Protein AF-A0A351SU01-F1 (afdb_monomer_lite)

Foldseek 3Di:
DPPVVVVVVVVVVVVVPPPPDDDPVRVVVVVPDPPCDVLLVVLVVVVVVLVCLLVVLVPPPDPVSVVSNVVSVCQCPPPDPPDCNRNVNSVVD

Sequence (93 aa):
MSLVTDVDIREMVASLFQPDVLLPAQYFERMKRTDVRPEKALMLAILEDAVCCFQKYLLASDRRGRILFKEAESWIFDGDDSGVFAYRNVCDV

Structure (mmCIF, N/CA/C/O backbone):
data_AF-A0A351SU01-F1
#
_entry.id   AF-A0A351SU01-F1
#
loop_
_atom_site.group_PDB
_atom_site.id
_atom_site.type_symbol
_atom_site.label_atom_id
_atom_site.label_alt_id
_atom_site.label_comp_id
_atom_site.label_asym_id
_atom_site.label_entity_id
_atom_site.label_seq_id
_atom_site.pdbx_PDB_ins_code
_atom_site.Cartn_x
_atom_site.Cartn_y
_atom_site.Cartn_z
_atom_site.occupancy
_atom_site.B_iso_or_equiv
_atom_site.auth_seq_id
_atom_site.auth_comp_id
_atom_site.auth_asym_id
_atom_site.auth_atom_id
_atom_site.pdbx_PDB_model_num
ATOM 1 N N . MET A 1 1 ? 44.415 19.330 -0.517 1.00 51.78 1 MET A N 1
ATOM 2 C CA . MET A 1 1 ? 43.716 18.047 -0.267 1.00 51.78 1 MET A CA 1
ATOM 3 C C . MET A 1 1 ? 42.212 18.227 0.000 1.00 51.78 1 MET A C 1
ATOM 5 O O . MET A 1 1 ? 41.592 17.328 0.536 1.00 51.78 1 MET A O 1
ATOM 9 N N . SER A 1 2 ? 41.611 19.355 -0.403 1.00 55.97 2 SER A N 1
ATOM 10 C CA . SER A 1 2 ? 40.200 19.718 -0.157 1.00 55.97 2 SER A CA 1
ATOM 11 C C . SER A 1 2 ? 39.398 19.988 -1.442 1.00 55.97 2 SER A C 1
ATOM 13 O O . SER A 1 2 ? 38.213 20.277 -1.374 1.00 55.97 2 SER A O 1
ATOM 15 N N . LEU A 1 3 ? 40.034 19.886 -2.616 1.00 52.78 3 LEU A N 1
ATOM 16 C CA . LEU A 1 3 ? 39.402 20.091 -3.929 1.00 52.78 3 LEU A CA 1
ATOM 17 C C . LEU A 1 3 ? 38.957 18.775 -4.590 1.00 52.78 3 LEU A C 1
ATOM 19 O O . LEU A 1 3 ? 38.179 18.797 -5.532 1.00 52.78 3 LEU A O 1
ATOM 23 N N . VAL A 1 4 ? 39.442 17.630 -4.095 1.00 55.41 4 VAL A N 1
ATOM 24 C CA . VAL A 1 4 ? 39.169 16.305 -4.683 1.00 55.41 4 VAL A CA 1
ATOM 25 C C . VAL A 1 4 ? 37.773 15.797 -4.297 1.00 55.41 4 VAL A C 1
ATOM 27 O O . VAL A 1 4 ? 37.146 15.098 -5.076 1.00 55.41 4 VAL A O 1
ATOM 30 N N . THR A 1 5 ? 37.243 16.208 -3.141 1.00 60.44 5 THR A N 1
ATOM 31 C CA . THR A 1 5 ? 35.921 15.781 -2.651 1.00 60.44 5 THR A CA 1
ATOM 32 C C . THR A 1 5 ? 34.761 16.585 -3.245 1.00 60.44 5 THR A C 1
ATOM 34 O O . THR A 1 5 ? 33.661 16.063 -3.357 1.00 60.44 5 THR A O 1
ATOM 37 N N . ASP A 1 6 ? 34.981 17.848 -3.631 1.00 59.44 6 ASP A N 1
ATOM 38 C CA . ASP A 1 6 ? 33.919 18.700 -4.201 1.00 59.44 6 ASP A CA 1
ATOM 39 C C . ASP A 1 6 ? 33.645 18.366 -5.679 1.00 59.44 6 ASP A C 1
ATOM 41 O O . ASP A 1 6 ? 32.504 18.412 -6.135 1.00 59.44 6 ASP A O 1
ATOM 45 N N . VAL A 1 7 ? 34.683 17.963 -6.424 1.00 62.69 7 VAL A N 1
ATOM 46 C CA . VAL A 1 7 ? 34.544 17.468 -7.805 1.00 62.69 7 VAL A CA 1
ATOM 47 C C . VAL A 1 7 ? 33.800 16.129 -7.830 1.00 62.69 7 VAL A C 1
ATOM 49 O O . VAL A 1 7 ? 32.884 15.968 -8.628 1.00 62.69 7 VAL A O 1
ATOM 52 N N . ASP A 1 8 ? 34.123 15.227 -6.903 1.00 73.94 8 ASP A N 1
ATOM 53 C CA . ASP A 1 8 ? 33.505 13.900 -6.775 1.00 73.94 8 ASP A CA 1
ATOM 54 C C . ASP A 1 8 ? 32.005 13.988 -6.427 1.00 73.94 8 ASP A C 1
ATOM 56 O O . ASP A 1 8 ? 31.154 13.380 -7.074 1.00 73.94 8 ASP A O 1
ATOM 60 N N . ILE A 1 9 ? 31.636 14.861 -5.481 1.00 76.62 9 ILE A N 1
ATOM 61 C CA . ILE A 1 9 ? 30.224 15.096 -5.136 1.00 76.62 9 ILE A CA 1
ATOM 62 C C . ILE A 1 9 ? 29.466 15.727 -6.309 1.00 76.62 9 ILE A C 1
ATOM 64 O O . ILE A 1 9 ? 28.334 15.332 -6.587 1.00 76.62 9 ILE A O 1
ATOM 68 N N . ARG A 1 10 ? 30.062 16.689 -7.024 1.00 75.62 10 ARG A N 1
ATOM 69 C CA . ARG A 1 10 ? 29.425 17.299 -8.204 1.00 75.62 10 ARG A CA 1
ATOM 70 C C . ARG A 1 10 ? 29.196 16.284 -9.321 1.00 75.62 10 ARG A C 1
ATOM 72 O O . ARG A 1 10 ? 28.143 16.327 -9.953 1.00 75.62 10 ARG A O 1
ATOM 79 N N . GLU A 1 11 ? 30.143 15.382 -9.549 1.00 75.94 11 GLU A N 1
ATOM 80 C CA . GLU A 1 11 ? 30.039 14.328 -10.561 1.00 75.94 11 GLU A CA 1
ATOM 81 C C . GLU A 1 11 ? 29.001 13.262 -10.169 1.00 75.94 11 GLU A C 1
ATOM 83 O O . GLU A 1 11 ? 28.167 12.882 -10.991 1.00 75.94 11 GLU A O 1
ATOM 88 N N . MET A 1 12 ? 28.956 12.871 -8.892 1.00 77.25 12 MET A N 1
ATOM 89 C CA . MET A 1 12 ? 27.926 11.980 -8.347 1.00 77.25 12 MET A CA 1
ATOM 90 C C . MET A 1 12 ? 26.522 12.595 -8.421 1.00 77.25 12 MET A C 1
ATOM 92 O O . MET A 1 12 ? 25.556 11.917 -8.756 1.00 77.25 12 MET A O 1
ATOM 96 N N . VAL A 1 13 ? 26.379 13.892 -8.145 1.00 79.44 13 VAL A N 1
ATOM 97 C CA . VAL A 1 13 ? 25.089 14.577 -8.299 1.00 79.44 13 VAL A CA 1
ATOM 98 C C . VAL A 1 13 ? 24.703 14.666 -9.777 1.00 79.44 13 VAL A C 1
ATOM 100 O O . VAL A 1 13 ? 23.539 14.468 -10.107 1.00 79.44 13 VAL A O 1
ATOM 103 N N . ALA A 1 14 ? 25.656 14.901 -10.683 1.00 77.50 14 ALA A N 1
ATOM 104 C CA . ALA A 1 14 ? 25.390 14.923 -12.120 1.00 77.50 14 ALA A CA 1
ATOM 105 C C . ALA A 1 14 ? 24.959 13.549 -12.668 1.00 77.50 14 ALA A C 1
ATOM 107 O O . ALA A 1 14 ? 24.108 13.498 -13.556 1.00 77.50 14 ALA A O 1
ATOM 108 N N . SER A 1 15 ? 25.490 12.447 -12.126 1.00 75.31 15 SER A N 1
ATOM 109 C CA . SER A 1 15 ? 25.099 11.090 -12.531 1.00 75.31 15 SER A CA 1
ATOM 110 C C . SER A 1 15 ? 23.689 10.709 -12.069 1.00 75.31 15 SER A C 1
ATOM 112 O O . SER A 1 15 ? 22.983 10.030 -12.809 1.00 75.31 15 SER A O 1
ATOM 114 N N . LEU A 1 16 ? 23.216 11.228 -10.927 1.00 76.50 16 LEU A N 1
ATOM 115 C CA . LEU A 1 16 ? 21.822 11.060 -10.480 1.00 76.50 16 LEU A CA 1
ATOM 116 C C . LEU A 1 16 ? 20.795 11.678 -11.443 1.00 76.50 16 LEU A C 1
ATOM 118 O O . LEU A 1 16 ? 19.636 11.267 -11.447 1.00 76.50 16 LEU A O 1
ATOM 122 N N . PHE A 1 17 ? 21.210 12.661 -12.248 1.00 73.75 17 PHE A N 1
ATOM 123 C CA . PHE A 1 17 ? 20.368 13.322 -13.248 1.00 73.75 17 PHE A CA 1
ATOM 124 C C . PHE A 1 17 ? 20.686 12.892 -14.683 1.00 73.75 17 PHE A C 1
ATOM 126 O O . PHE A 1 17 ? 20.163 13.496 -15.625 1.00 73.75 17 PHE A O 1
ATOM 133 N N . GLN A 1 18 ? 21.532 11.874 -14.886 1.00 69.38 18 GLN A N 1
ATOM 134 C CA . GLN A 1 18 ? 21.713 11.338 -16.227 1.00 69.38 18 GLN A CA 1
ATOM 135 C C . GLN A 1 18 ? 20.401 10.705 -16.705 1.00 69.38 18 GLN A C 1
ATOM 137 O O . GLN A 1 18 ? 19.779 9.934 -15.972 1.00 69.38 18 GLN A O 1
ATOM 142 N N . PRO A 1 19 ? 19.951 11.033 -17.927 1.00 63.06 19 PRO A N 1
ATOM 143 C CA . PRO A 1 19 ? 18.770 10.408 -18.480 1.00 63.06 19 PRO A CA 1
ATOM 14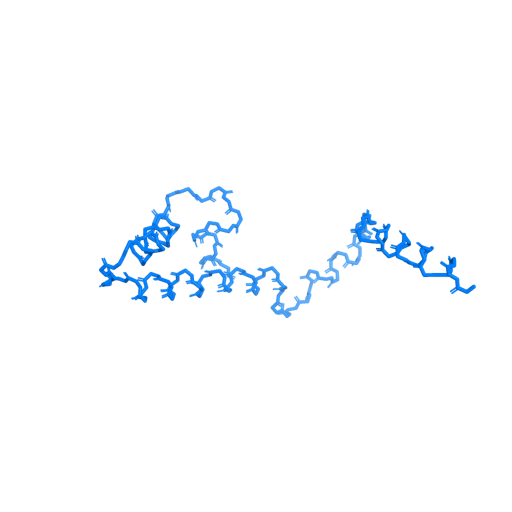4 C C . PRO A 1 19 ? 19.069 8.924 -18.688 1.00 63.06 19 PRO A C 1
ATOM 146 O O . PRO A 1 19 ? 20.027 8.562 -19.372 1.00 63.06 19 PRO A O 1
ATOM 149 N N . ASP A 1 20 ? 18.233 8.079 -18.093 1.00 68.38 20 ASP A N 1
ATOM 150 C CA . ASP A 1 20 ? 18.343 6.620 -18.122 1.00 68.38 20 ASP A CA 1
ATOM 151 C C . ASP A 1 20 ? 17.886 6.094 -19.503 1.00 68.38 20 ASP A C 1
ATOM 153 O O . ASP A 1 20 ? 16.854 5.437 -19.666 1.00 68.38 20 ASP A O 1
ATOM 157 N N . VAL A 1 21 ? 18.603 6.500 -20.559 1.00 80.06 21 VAL A N 1
ATOM 158 C CA . VAL A 1 21 ? 18.270 6.191 -21.953 1.00 80.06 21 VAL A CA 1
ATOM 159 C C . VAL A 1 21 ? 18.641 4.743 -22.234 1.00 80.06 21 VAL A C 1
ATOM 161 O O . VAL A 1 21 ? 19.799 4.408 -22.475 1.00 80.06 21 VAL A O 1
ATOM 164 N N . LEU A 1 22 ? 17.634 3.875 -22.233 1.00 82.06 22 LEU A N 1
ATOM 165 C CA . LEU A 1 22 ? 17.795 2.475 -22.600 1.00 82.06 22 LEU A CA 1
ATOM 166 C C . LEU A 1 22 ? 17.693 2.304 -24.114 1.00 82.06 22 LEU A C 1
ATOM 168 O O . LEU A 1 22 ? 16.737 2.758 -24.747 1.00 82.06 22 LEU A O 1
ATOM 172 N N . LEU A 1 23 ? 18.638 1.565 -24.696 1.00 87.75 23 LEU A N 1
ATOM 173 C CA . LEU A 1 23 ? 18.450 1.033 -26.041 1.00 87.75 23 LEU A CA 1
ATOM 174 C C . LEU A 1 23 ? 17.250 0.070 -26.042 1.00 87.75 23 LEU A C 1
ATOM 176 O O . LEU A 1 23 ? 17.061 -0.660 -25.063 1.00 87.75 23 LEU A O 1
ATOM 180 N N . PRO A 1 24 ? 16.485 -0.038 -27.144 1.00 84.12 24 PRO A N 1
ATOM 181 C CA . PRO A 1 24 ? 15.356 -0.965 -27.219 1.00 84.12 24 PRO A CA 1
ATOM 182 C C . PRO A 1 24 ? 15.724 -2.401 -26.810 1.00 84.12 24 PRO A C 1
ATOM 184 O O . PRO A 1 24 ? 14.984 -3.044 -26.072 1.00 84.12 24 PRO A O 1
ATOM 187 N N . ALA A 1 25 ? 16.907 -2.884 -27.210 1.00 84.25 25 ALA A N 1
ATOM 188 C CA . ALA A 1 25 ? 17.402 -4.206 -26.826 1.00 84.25 25 ALA A CA 1
ATOM 189 C C . ALA A 1 25 ? 17.547 -4.371 -25.300 1.00 84.25 25 ALA A C 1
ATOM 191 O O . ALA A 1 25 ? 17.099 -5.377 -24.755 1.00 84.25 25 ALA A O 1
ATOM 192 N N . GLN A 1 26 ? 18.093 -3.362 -24.611 1.00 81.38 26 GLN A N 1
ATOM 193 C CA . GLN A 1 26 ? 18.266 -3.363 -23.153 1.00 81.38 26 GLN A CA 1
ATOM 194 C C . GLN A 1 26 ? 16.918 -3.269 -22.426 1.00 81.38 26 GLN A C 1
ATOM 196 O O . GLN A 1 26 ? 16.707 -3.947 -21.420 1.00 81.38 26 GLN A O 1
ATOM 201 N N . TYR A 1 27 ? 15.983 -2.472 -22.954 1.00 79.75 27 TYR A N 1
ATOM 202 C CA . TYR A 1 27 ? 14.623 -2.377 -22.422 1.00 79.75 27 TYR A CA 1
ATOM 203 C C . TYR A 1 27 ? 13.911 -3.734 -22.467 1.00 79.75 27 TYR A C 1
ATOM 205 O O . TYR A 1 27 ? 13.436 -4.220 -21.440 1.00 79.75 27 TYR A O 1
ATOM 213 N N . PHE A 1 28 ? 13.882 -4.384 -23.635 1.00 78.81 28 PHE A N 1
ATOM 214 C CA . PHE A 1 28 ? 13.212 -5.677 -23.787 1.00 78.81 28 PHE A CA 1
ATOM 215 C C . PHE A 1 28 ? 13.906 -6.794 -23.010 1.00 78.81 28 PHE A C 1
ATOM 217 O O . PHE A 1 28 ? 13.231 -7.687 -22.507 1.00 78.81 28 PHE A O 1
ATOM 224 N N . GLU A 1 29 ? 15.232 -6.761 -22.878 1.00 81.50 29 GLU A N 1
ATOM 225 C CA . GLU A 1 29 ? 15.959 -7.708 -22.034 1.00 81.50 29 GLU A CA 1
ATOM 226 C C . GLU A 1 29 ? 15.568 -7.564 -20.558 1.00 81.50 29 GLU A C 1
ATOM 228 O O . GLU A 1 29 ? 15.270 -8.561 -19.900 1.00 81.50 29 GLU A O 1
ATOM 233 N N . ARG A 1 30 ? 15.467 -6.328 -20.050 1.00 73.06 30 ARG A N 1
ATOM 234 C CA . ARG A 1 30 ? 14.996 -6.059 -18.683 1.00 73.06 30 ARG A CA 1
ATOM 235 C C . ARG A 1 30 ? 13.532 -6.459 -18.491 1.00 73.06 30 ARG A C 1
ATOM 237 O O . ARG A 1 30 ? 13.185 -6.980 -17.437 1.00 73.06 30 ARG A O 1
ATOM 244 N N . MET A 1 31 ? 12.694 -6.266 -19.509 1.00 70.62 31 MET A N 1
ATOM 245 C CA . MET A 1 31 ? 11.271 -6.615 -19.476 1.00 70.62 31 MET A CA 1
ATOM 246 C C . MET A 1 31 ? 11.019 -8.133 -19.509 1.00 70.62 31 MET A C 1
ATOM 248 O O . MET A 1 31 ? 10.006 -8.592 -18.993 1.00 70.62 31 MET A O 1
ATOM 252 N N . LYS A 1 32 ? 11.940 -8.916 -20.087 1.00 70.38 32 LYS A N 1
ATOM 253 C CA . LYS A 1 32 ? 11.877 -10.389 -20.131 1.00 70.38 32 LYS A CA 1
ATOM 254 C C . LYS A 1 32 ? 12.280 -11.067 -18.821 1.00 70.38 32 LYS A C 1
ATOM 256 O O . LYS A 1 32 ? 12.058 -12.269 -18.686 1.00 70.38 32 LYS A O 1
ATOM 261 N N . ARG A 1 33 ? 12.898 -10.346 -17.878 1.00 71.69 33 ARG A N 1
ATOM 262 C CA . ARG A 1 33 ? 13.257 -10.920 -16.576 1.00 71.69 33 ARG A CA 1
ATOM 263 C C . ARG A 1 33 ? 11.978 -11.227 -15.797 1.00 71.69 33 ARG A C 1
ATOM 265 O O . ARG A 1 33 ? 11.150 -10.347 -15.593 1.00 71.69 33 ARG A O 1
ATOM 272 N N . THR A 1 34 ? 11.835 -12.482 -15.382 1.00 64.75 34 THR A N 1
ATOM 273 C CA . THR A 1 34 ? 10.687 -12.997 -14.617 1.00 64.75 34 THR A CA 1
ATOM 274 C C . THR A 1 34 ? 10.778 -12.709 -13.120 1.00 64.75 34 THR A C 1
ATOM 276 O O . THR A 1 34 ? 9.852 -13.048 -12.387 1.00 64.75 34 THR A O 1
ATOM 279 N N . ASP A 1 35 ? 11.878 -12.110 -12.655 1.00 71.81 35 ASP A N 1
ATOM 280 C CA . ASP A 1 35 ? 12.010 -11.676 -11.267 1.00 71.81 35 ASP A CA 1
ATOM 281 C C . ASP A 1 35 ? 10.951 -10.629 -10.920 1.00 71.81 35 ASP A C 1
ATOM 283 O O . ASP A 1 35 ? 10.513 -9.848 -11.773 1.00 71.81 35 ASP A O 1
ATOM 287 N N . VAL A 1 36 ? 10.560 -10.595 -9.642 1.00 68.75 36 VAL A N 1
ATOM 288 C CA . VAL A 1 36 ? 9.694 -9.540 -9.114 1.00 68.75 36 VAL A CA 1
ATOM 289 C C . VAL A 1 36 ? 10.385 -8.209 -9.370 1.00 68.75 36 VAL A C 1
ATOM 291 O O . VAL A 1 36 ? 11.377 -7.848 -8.736 1.00 68.75 36 VAL A O 1
ATOM 294 N N . ARG A 1 37 ? 9.863 -7.494 -10.360 1.00 81.00 37 ARG A N 1
ATOM 295 C CA . ARG A 1 37 ? 10.341 -6.175 -10.736 1.00 81.00 37 ARG A CA 1
ATOM 296 C C . ARG A 1 37 ? 10.250 -5.231 -9.534 1.00 81.00 37 ARG A C 1
ATOM 298 O O . ARG A 1 37 ? 9.275 -5.324 -8.785 1.00 81.00 37 ARG A O 1
ATOM 305 N N . PRO A 1 38 ? 11.205 -4.302 -9.359 1.00 84.50 38 PRO A N 1
ATOM 306 C CA . PRO A 1 38 ? 11.181 -3.366 -8.236 1.00 84.50 38 PRO A CA 1
ATOM 307 C C . PRO A 1 38 ? 9.875 -2.563 -8.185 1.00 84.50 38 PRO A C 1
ATOM 309 O O . PRO A 1 38 ? 9.386 -2.259 -7.104 1.00 84.50 38 PRO A O 1
ATOM 312 N N . GLU A 1 39 ? 9.257 -2.296 -9.337 1.00 86.56 39 GLU A N 1
ATOM 313 C CA . GLU A 1 39 ? 7.946 -1.655 -9.415 1.00 86.56 39 GLU A CA 1
ATOM 314 C C . GLU A 1 39 ? 6.834 -2.540 -8.827 1.00 86.56 39 GLU A C 1
ATOM 316 O O . GLU A 1 39 ? 6.042 -2.061 -8.023 1.00 86.56 39 GLU A O 1
ATOM 321 N N . LYS A 1 40 ? 6.811 -3.845 -9.142 1.00 87.50 40 LYS A N 1
ATOM 322 C CA . LYS A 1 40 ? 5.849 -4.791 -8.545 1.00 87.50 40 LYS A CA 1
ATOM 323 C C . LYS A 1 40 ? 6.080 -4.957 -7.042 1.00 87.50 40 LYS A C 1
ATOM 325 O O . LYS A 1 40 ? 5.122 -5.002 -6.279 1.00 87.50 40 LYS A O 1
ATOM 330 N N . ALA A 1 41 ? 7.341 -5.016 -6.611 1.00 90.50 41 ALA A N 1
ATOM 331 C CA . ALA A 1 41 ? 7.684 -5.068 -5.191 1.00 90.50 41 ALA A CA 1
ATOM 332 C C . ALA A 1 41 ? 7.174 -3.827 -4.444 1.00 90.50 41 ALA A C 1
ATOM 334 O O . ALA A 1 41 ? 6.618 -3.952 -3.357 1.00 90.50 41 ALA A O 1
ATOM 335 N N . LEU A 1 42 ? 7.303 -2.642 -5.050 1.00 92.44 42 LEU 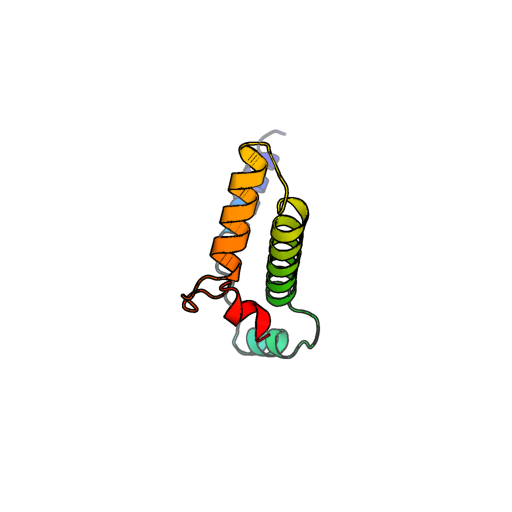A N 1
ATOM 336 C CA . LEU A 1 42 ? 6.767 -1.405 -4.492 1.00 92.44 42 LEU A CA 1
ATOM 337 C C . LEU A 1 42 ? 5.236 -1.438 -4.395 1.00 92.44 42 LEU A C 1
ATOM 339 O O . LEU A 1 42 ? 4.691 -1.069 -3.362 1.00 92.44 42 LEU A O 1
ATOM 343 N N . MET A 1 43 ? 4.543 -1.911 -5.435 1.00 92.88 43 MET A N 1
ATOM 344 C CA . MET A 1 43 ? 3.079 -2.041 -5.426 1.00 92.88 43 MET A CA 1
ATOM 345 C C . MET A 1 43 ? 2.602 -2.957 -4.288 1.00 92.88 43 MET A C 1
ATOM 347 O O . MET A 1 43 ? 1.684 -2.597 -3.554 1.00 92.88 43 MET A O 1
ATOM 351 N N . LEU A 1 44 ? 3.273 -4.096 -4.082 1.00 92.62 44 LEU A N 1
ATOM 352 C CA . LEU A 1 44 ? 2.983 -5.006 -2.969 1.00 92.62 44 LEU A CA 1
ATOM 353 C C . LEU A 1 44 ? 3.275 -4.374 -1.604 1.00 92.62 44 LEU A C 1
ATOM 355 O O . LEU A 1 44 ? 2.472 -4.528 -0.690 1.00 92.62 44 LEU A O 1
ATOM 359 N N . ALA A 1 45 ? 4.380 -3.637 -1.471 1.00 94.88 45 ALA A N 1
ATOM 360 C CA . ALA A 1 45 ? 4.719 -2.945 -0.230 1.00 94.88 45 ALA A CA 1
ATOM 361 C C . ALA A 1 45 ? 3.672 -1.880 0.139 1.00 94.88 45 ALA A C 1
ATOM 363 O O . ALA A 1 45 ? 3.296 -1.766 1.302 1.00 94.88 45 ALA A O 1
ATOM 364 N N . ILE A 1 46 ? 3.165 -1.133 -0.848 1.00 94.38 46 ILE A N 1
ATOM 365 C CA . ILE A 1 46 ? 2.083 -0.158 -0.644 1.00 94.38 46 ILE A CA 1
ATOM 366 C C . ILE A 1 46 ? 0.805 -0.869 -0.189 1.00 94.38 46 ILE A C 1
ATOM 368 O O . ILE A 1 46 ? 0.164 -0.429 0.764 1.00 94.38 46 ILE A O 1
ATOM 372 N N . LEU A 1 47 ? 0.446 -1.983 -0.837 1.00 95.12 47 LEU A N 1
ATOM 373 C CA . LEU A 1 47 ? -0.732 -2.765 -0.462 1.00 95.12 47 LEU A CA 1
ATOM 374 C C . LEU A 1 47 ? -0.624 -3.308 0.968 1.00 95.12 47 LEU A C 1
ATOM 376 O O . LEU A 1 47 ? -1.574 -3.200 1.743 1.00 95.12 47 LEU A O 1
ATOM 380 N N . GLU A 1 48 ? 0.526 -3.885 1.314 1.00 96.19 48 GLU A N 1
ATOM 381 C CA . GLU A 1 48 ? 0.792 -4.415 2.649 1.00 96.19 48 GLU A CA 1
ATOM 382 C C . GLU A 1 48 ? 0.684 -3.316 3.709 1.00 96.19 48 GLU A C 1
ATOM 384 O O . GLU A 1 48 ? -0.018 -3.501 4.706 1.00 96.19 48 GLU A O 1
ATOM 389 N N . ASP A 1 49 ? 1.312 -2.159 3.481 1.00 96.38 49 ASP A N 1
ATOM 390 C CA . ASP A 1 49 ? 1.260 -1.026 4.407 1.00 96.38 49 ASP A CA 1
ATOM 391 C C . ASP A 1 49 ? -0.167 -0.490 4.580 1.00 96.38 49 ASP A C 1
ATOM 393 O O . ASP A 1 49 ? -0.618 -0.295 5.711 1.00 96.38 49 ASP A O 1
ATOM 397 N N . ALA A 1 50 ? -0.922 -0.338 3.488 1.00 95.75 50 ALA A N 1
ATOM 398 C CA . ALA A 1 50 ? -2.303 0.132 3.533 1.00 95.75 50 ALA A CA 1
ATOM 399 C C . ALA A 1 50 ? -3.211 -0.817 4.329 1.00 95.75 50 ALA A C 1
ATOM 401 O O . ALA A 1 50 ? -3.954 -0.375 5.211 1.00 95.75 50 ALA A O 1
ATOM 402 N N . VAL A 1 51 ? -3.124 -2.129 4.078 1.00 95.75 51 VAL A N 1
ATOM 403 C CA . VAL A 1 51 ? -3.894 -3.142 4.819 1.00 95.75 51 VAL A CA 1
ATOM 404 C C . VAL A 1 51 ? -3.479 -3.168 6.290 1.00 95.75 51 VAL A C 1
ATOM 406 O O . VAL A 1 51 ? -4.343 -3.192 7.172 1.00 95.75 51 VAL A O 1
ATOM 409 N N . CYS A 1 52 ? -2.176 -3.109 6.573 1.00 97.00 52 CYS A N 1
ATOM 410 C CA . CYS A 1 52 ? -1.663 -3.061 7.938 1.00 97.00 52 CYS A CA 1
ATOM 411 C C . CYS A 1 52 ? -2.157 -1.815 8.677 1.00 97.00 52 CYS A C 1
ATOM 413 O O . CYS A 1 52 ? -2.629 -1.927 9.808 1.00 97.00 52 CYS A O 1
ATOM 415 N N . CYS A 1 53 ? -2.095 -0.636 8.056 1.00 96.38 53 CYS A N 1
ATOM 416 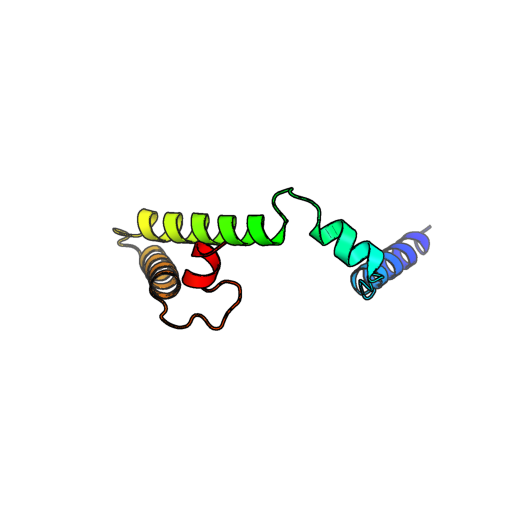C CA . CYS A 1 53 ? -2.584 0.613 8.634 1.00 96.38 53 CYS A CA 1
ATOM 417 C C . CYS A 1 53 ? -4.095 0.571 8.877 1.00 96.38 53 CYS A C 1
ATOM 419 O O . CYS A 1 53 ? -4.545 0.905 9.977 1.00 96.38 53 CYS A O 1
ATOM 421 N N . PHE A 1 54 ? -4.870 0.097 7.900 1.00 94.88 54 PHE A N 1
ATOM 422 C CA . PHE A 1 54 ? -6.319 -0.032 8.020 1.00 94.88 54 PHE A CA 1
ATOM 423 C C . PHE A 1 54 ? -6.711 -0.939 9.195 1.00 94.88 54 PHE A C 1
ATOM 425 O O . PHE A 1 54 ? -7.502 -0.549 10.054 1.00 94.88 54 PHE A O 1
ATOM 432 N N . GLN A 1 55 ? -6.105 -2.126 9.296 1.00 96.31 55 GLN A N 1
ATOM 433 C CA . GLN A 1 55 ? -6.395 -3.077 10.372 1.00 96.31 55 GLN A CA 1
ATOM 434 C C . GLN A 1 55 ? -5.905 -2.581 11.736 1.00 96.31 55 GLN A C 1
ATOM 436 O O . GLN A 1 55 ? -6.627 -2.667 12.731 1.00 96.31 55 GLN A O 1
ATOM 441 N N . LYS A 1 56 ? -4.689 -2.030 11.794 1.00 96.19 56 LYS A N 1
ATOM 442 C CA . LYS A 1 56 ? -4.064 -1.558 13.036 1.00 96.19 56 LYS A CA 1
ATOM 443 C C . LYS A 1 56 ? -4.833 -0.410 13.677 1.00 96.19 56 LYS A C 1
ATOM 445 O O . LYS A 1 56 ? -4.916 -0.346 14.903 1.00 96.19 56 LYS A O 1
ATOM 450 N N . TYR A 1 57 ? -5.368 0.503 12.870 1.00 96.62 57 TYR A N 1
ATOM 451 C CA . TYR A 1 57 ? -6.025 1.712 13.364 1.00 96.62 57 TYR A CA 1
ATOM 452 C C . TYR A 1 57 ? -7.556 1.641 13.369 1.00 96.62 57 TYR A C 1
ATOM 454 O O . TYR A 1 57 ? -8.199 2.624 13.735 1.00 96.62 57 TYR A O 1
ATOM 462 N N . LEU A 1 58 ? -8.139 0.472 13.075 1.00 94.38 58 LEU A N 1
ATOM 463 C CA . LEU A 1 58 ? -9.589 0.245 13.044 1.00 94.38 58 LEU A CA 1
ATOM 464 C C . LEU A 1 58 ? -10.313 0.686 14.331 1.00 94.38 58 LEU A C 1
ATOM 466 O O . LEU A 1 58 ? -11.426 1.201 14.278 1.00 94.38 58 LEU A O 1
ATOM 470 N N . LEU A 1 59 ? -9.679 0.503 15.495 1.00 95.00 59 LEU A N 1
ATOM 471 C CA . LEU A 1 59 ? -10.231 0.855 16.813 1.00 95.00 59 LEU A CA 1
ATOM 472 C C . LEU A 1 59 ? -9.458 1.989 17.504 1.00 95.00 59 LEU A C 1
ATOM 474 O O . LEU A 1 59 ? -9.541 2.153 18.723 1.00 95.00 59 LEU A O 1
ATOM 478 N N . ALA A 1 60 ? -8.671 2.761 16.755 1.00 94.69 60 ALA A N 1
ATOM 479 C CA . ALA A 1 60 ? -7.856 3.817 17.336 1.00 94.69 60 ALA A CA 1
ATOM 480 C C . ALA A 1 60 ? -8.724 4.947 17.915 1.00 94.69 60 ALA A C 1
ATOM 482 O O . ALA A 1 60 ? -9.546 5.553 17.226 1.00 94.69 60 ALA A O 1
ATOM 483 N N . SER A 1 61 ? -8.515 5.262 19.193 1.00 93.12 61 SER A N 1
ATOM 4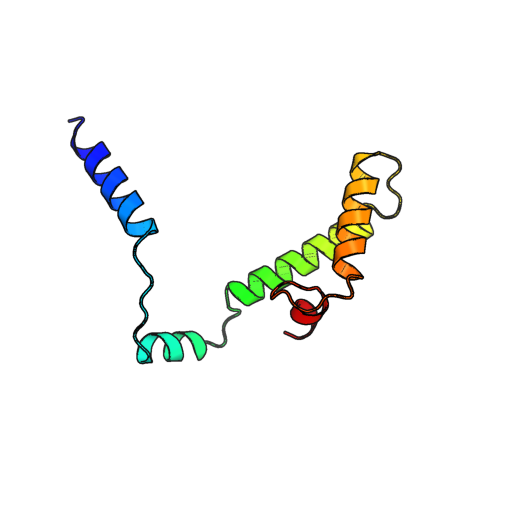84 C CA . SER A 1 61 ? -9.203 6.359 19.886 1.00 93.12 61 SER A CA 1
ATOM 485 C C . SER A 1 61 ? -8.451 7.689 19.776 1.00 93.12 61 SER A C 1
ATOM 487 O O . SER A 1 61 ? -9.046 8.764 19.898 1.00 93.12 61 SER A O 1
ATOM 489 N N . ASP A 1 62 ? -7.146 7.641 19.505 1.00 96.19 62 ASP A N 1
ATOM 490 C CA . ASP A 1 62 ? -6.311 8.821 19.363 1.00 96.19 62 ASP A CA 1
ATOM 491 C C . ASP A 1 62 ? -6.521 9.512 18.004 1.00 96.19 62 ASP A C 1
ATOM 493 O O . ASP A 1 62 ? -6.943 8.926 17.003 1.00 96.19 62 ASP A O 1
ATOM 497 N N . ARG A 1 63 ? -6.249 10.821 17.958 1.00 96.56 63 ARG A N 1
ATOM 498 C CA . ARG A 1 63 ? -6.450 11.622 16.742 1.00 96.56 63 ARG A CA 1
ATOM 499 C C . ARG A 1 63 ? -5.592 11.128 15.577 1.00 96.56 63 ARG A C 1
ATOM 501 O O . ARG A 1 63 ? -6.061 11.174 14.445 1.00 96.56 63 ARG A O 1
ATOM 508 N N . ARG A 1 64 ? -4.354 10.701 15.836 1.00 96.44 64 ARG A N 1
ATOM 509 C CA . ARG A 1 64 ? -3.413 10.302 14.785 1.00 96.44 64 ARG A CA 1
ATOM 510 C C . ARG A 1 64 ? -3.844 8.981 14.156 1.00 96.44 64 ARG A C 1
ATOM 512 O O . ARG A 1 64 ? -3.908 8.913 12.936 1.00 96.44 64 ARG A O 1
ATOM 519 N N . GLY A 1 65 ? -4.204 7.986 14.963 1.00 95.62 65 GLY A N 1
ATOM 520 C CA . GLY A 1 65 ? -4.699 6.705 14.470 1.00 95.62 65 GLY A CA 1
ATOM 521 C C . GLY A 1 65 ? -5.953 6.856 13.611 1.00 95.62 65 GLY A C 1
ATOM 522 O O . GLY A 1 65 ? -6.009 6.299 12.523 1.00 95.62 65 GLY A O 1
ATOM 523 N N . ARG A 1 66 ? -6.905 7.712 14.008 1.00 96.25 66 ARG A N 1
ATOM 524 C CA . ARG A 1 66 ? -8.096 7.992 13.182 1.00 96.25 66 ARG A CA 1
ATOM 525 C C . ARG A 1 66 ? -7.780 8.641 11.832 1.00 96.25 66 ARG A C 1
ATOM 527 O O . ARG A 1 66 ? -8.515 8.412 10.878 1.00 96.25 66 ARG A O 1
ATOM 534 N N . ILE A 1 67 ? -6.737 9.471 11.750 1.00 96.81 67 ILE A N 1
ATOM 535 C CA . ILE A 1 67 ? -6.300 10.069 10.478 1.00 96.81 67 ILE A CA 1
ATOM 536 C C . ILE A 1 6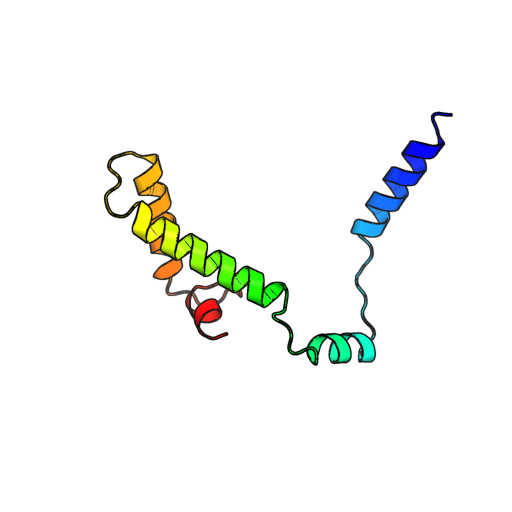7 ? -5.691 8.990 9.584 1.00 96.81 67 ILE A C 1
ATOM 538 O O . ILE A 1 67 ? -6.124 8.855 8.448 1.00 96.81 67 ILE A O 1
ATOM 542 N N . LEU A 1 68 ? -4.765 8.192 10.123 1.00 96.44 68 LEU A N 1
ATOM 543 C CA . LEU A 1 68 ? -4.117 7.104 9.382 1.00 96.44 68 LEU A CA 1
ATOM 544 C C . LEU A 1 68 ? -5.128 6.057 8.901 1.00 96.44 68 LEU A C 1
ATOM 546 O O . LEU A 1 68 ? -5.037 5.585 7.774 1.00 96.44 68 LEU A O 1
ATOM 550 N N . PHE A 1 69 ? -6.127 5.737 9.729 1.00 96.88 69 PHE A N 1
ATOM 551 C CA . PHE A 1 69 ? -7.229 4.866 9.334 1.00 96.88 69 PHE A CA 1
ATOM 552 C C . PHE A 1 69 ? -7.992 5.433 8.135 1.00 96.88 69 PHE A C 1
ATOM 554 O O . PHE A 1 69 ? -8.178 4.729 7.152 1.00 96.88 69 PHE A O 1
ATOM 561 N N . LYS A 1 70 ? -8.403 6.706 8.196 1.00 96.75 70 LYS A N 1
ATOM 562 C CA . LYS A 1 70 ? -9.152 7.351 7.109 1.00 96.75 70 LYS A CA 1
ATOM 563 C C . LYS A 1 70 ? -8.346 7.489 5.825 1.00 96.75 70 LYS A C 1
ATOM 565 O O . LYS A 1 70 ? -8.921 7.419 4.750 1.00 96.75 70 LYS A O 1
ATOM 570 N N . GLU A 1 71 ? -7.044 7.717 5.933 1.00 95.81 71 GLU A N 1
ATOM 571 C CA . GLU A 1 71 ? -6.147 7.780 4.779 1.00 95.81 71 GLU A CA 1
ATOM 572 C C . GLU A 1 71 ? -6.065 6.416 4.083 1.00 95.81 71 GLU A C 1
ATOM 574 O O . GLU A 1 71 ? -6.307 6.329 2.881 1.00 95.81 71 GLU A O 1
ATOM 579 N N . ALA A 1 72 ? -5.839 5.343 4.851 1.00 96.50 72 ALA A N 1
ATOM 580 C CA . ALA A 1 72 ? -5.833 3.982 4.323 1.00 96.50 72 ALA A CA 1
ATOM 581 C C . ALA A 1 72 ? -7.208 3.570 3.767 1.00 96.50 72 ALA A C 1
ATOM 583 O O . ALA A 1 72 ? -7.289 3.018 2.676 1.00 96.50 72 ALA A O 1
ATOM 584 N N . GLU A 1 73 ? -8.295 3.875 4.482 1.00 96.50 73 GLU A N 1
ATOM 585 C CA . GLU A 1 73 ? -9.673 3.643 4.033 1.00 96.50 73 GLU A CA 1
ATOM 586 C C . GLU A 1 73 ? -9.948 4.367 2.711 1.00 96.50 73 GLU A C 1
ATOM 588 O O . GLU A 1 73 ? -10.416 3.751 1.758 1.00 96.50 73 GLU A O 1
ATOM 593 N N . SER A 1 74 ? -9.610 5.656 2.632 1.00 95.81 74 SER A N 1
ATOM 594 C CA . SER A 1 74 ? -9.818 6.457 1.429 1.00 95.81 74 SER A CA 1
ATOM 595 C C . SER A 1 74 ? -9.058 5.901 0.237 1.00 95.81 74 SER A C 1
ATOM 597 O O . SER A 1 74 ? -9.596 5.958 -0.856 1.00 95.81 74 SER A O 1
ATOM 599 N N . TRP A 1 75 ? -7.838 5.391 0.425 1.00 95.75 75 TRP A N 1
ATOM 600 C CA . TRP A 1 75 ? -7.057 4.808 -0.665 1.00 95.75 75 TRP A CA 1
ATOM 601 C C . TRP A 1 75 ? -7.586 3.428 -1.091 1.00 95.75 75 TRP A C 1
ATOM 603 O O . TRP A 1 75 ? -7.703 3.165 -2.284 1.00 95.75 75 TRP A O 1
ATOM 613 N N . ILE A 1 76 ? -7.950 2.557 -0.138 1.00 95.12 76 ILE A N 1
ATOM 614 C CA . ILE A 1 76 ? -8.473 1.204 -0.424 1.00 95.12 76 ILE A CA 1
ATOM 615 C C . ILE A 1 76 ? -9.828 1.270 -1.140 1.00 95.12 76 ILE A C 1
ATOM 617 O O . ILE A 1 76 ? -10.099 0.473 -2.036 1.00 95.12 76 ILE A O 1
ATOM 621 N N . PHE A 1 77 ? -10.693 2.192 -0.719 1.00 94.69 77 PHE A N 1
ATOM 622 C CA . PHE A 1 77 ? -12.047 2.338 -1.252 1.00 94.69 77 PHE A CA 1
ATOM 623 C C . PHE A 1 77 ? -12.176 3.485 -2.256 1.00 94.69 77 PHE A C 1
ATOM 625 O O . PHE A 1 77 ? -13.302 3.854 -2.602 1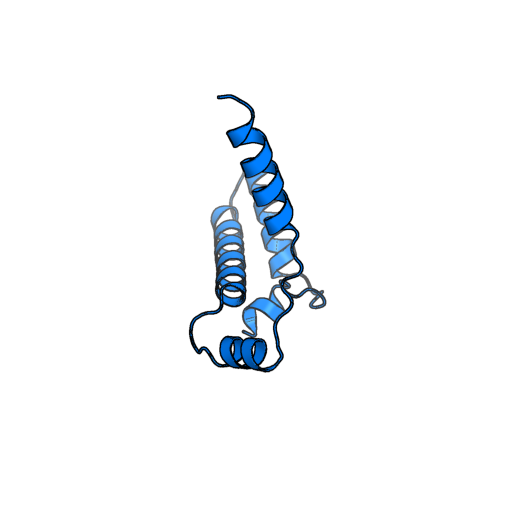.00 94.69 77 PHE A O 1
ATOM 632 N N . ASP A 1 78 ? -11.055 4.043 -2.723 1.00 90.44 78 ASP A N 1
ATOM 633 C CA . ASP A 1 78 ? -11.088 5.019 -3.804 1.00 90.44 78 ASP A CA 1
ATOM 634 C C . ASP A 1 78 ? -11.688 4.371 -5.059 1.00 90.44 78 ASP A C 1
ATOM 636 O O . ASP A 1 78 ? -11.404 3.219 -5.393 1.00 90.44 78 ASP A O 1
ATOM 640 N N . GLY A 1 79 ? -12.564 5.107 -5.737 1.00 84.31 79 GLY A N 1
ATOM 641 C CA . GLY A 1 79 ? -13.157 4.682 -7.004 1.00 84.31 79 GLY A CA 1
ATOM 642 C C . GLY A 1 79 ? -12.349 5.133 -8.219 1.00 84.31 79 GLY A C 1
ATOM 643 O O . GLY A 1 79 ? -12.701 4.766 -9.341 1.00 84.31 79 GLY A O 1
ATOM 644 N N . ASP A 1 80 ? -11.323 5.963 -8.012 1.00 88.06 80 ASP A N 1
ATOM 645 C CA . ASP A 1 80 ? -10.453 6.455 -9.071 1.00 88.06 80 ASP A CA 1
ATOM 646 C C . ASP A 1 80 ? -9.285 5.494 -9.351 1.00 88.06 80 ASP A C 1
ATOM 648 O O . ASP A 1 80 ? -8.286 5.443 -8.635 1.00 88.06 80 ASP A O 1
ATOM 652 N N . ASP A 1 81 ? -9.395 4.766 -10.462 1.00 85.88 81 ASP A N 1
ATOM 653 C CA . ASP A 1 81 ? -8.368 3.837 -10.945 1.00 85.88 81 ASP A CA 1
ATOM 654 C C . ASP A 1 81 ? -7.379 4.489 -11.930 1.00 85.88 81 ASP A C 1
ATOM 656 O O . ASP A 1 81 ? -6.639 3.798 -12.632 1.00 85.88 81 ASP A O 1
ATOM 660 N N . SER A 1 82 ? -7.357 5.821 -12.041 1.00 88.12 82 SER A N 1
ATOM 661 C CA . SER A 1 82 ? -6.504 6.515 -13.018 1.00 88.12 82 SER A CA 1
ATOM 662 C C . SER A 1 82 ? -5.002 6.444 -12.698 1.00 88.12 82 SER A C 1
ATOM 664 O O . SER A 1 82 ? -4.168 6.552 -13.601 1.00 88.12 82 SER A O 1
ATOM 666 N N . GLY A 1 83 ? -4.631 6.251 -11.428 1.00 87.62 83 GLY A N 1
ATOM 667 C CA . GLY A 1 83 ? -3.238 6.228 -10.976 1.00 87.62 83 GLY A CA 1
ATOM 668 C C . GLY A 1 83 ? -2.579 4.846 -11.044 1.00 87.62 83 GLY A C 1
ATOM 669 O O . GLY A 1 83 ? -3.183 3.841 -10.690 1.00 87.62 83 GLY A O 1
ATOM 670 N N . VAL A 1 84 ? -1.286 4.773 -11.385 1.00 88.06 84 VAL A N 1
ATOM 671 C CA . VAL A 1 84 ? -0.522 3.500 -11.428 1.00 88.06 84 VAL A CA 1
ATOM 672 C C . VAL A 1 84 ? -0.440 2.761 -10.081 1.00 88.06 84 VAL A C 1
ATOM 674 O O . VAL A 1 84 ? -0.196 1.561 -10.066 1.00 88.06 84 VAL A O 1
ATOM 677 N N . PHE A 1 85 ? -0.664 3.463 -8.966 1.00 90.31 85 PHE A N 1
ATOM 678 C CA . PHE A 1 85 ? -0.725 2.906 -7.608 1.00 90.31 85 PHE A CA 1
ATOM 679 C C . PHE A 1 85 ? -2.132 2.992 -6.997 1.00 90.31 85 PHE A C 1
ATOM 681 O O . PHE A 1 85 ? -2.273 2.964 -5.776 1.00 90.31 85 PHE A O 1
ATOM 688 N N . ALA A 1 86 ? -3.174 3.148 -7.818 1.00 92.69 86 ALA A N 1
ATOM 689 C CA . ALA A 1 86 ? -4.546 3.000 -7.346 1.00 92.69 86 ALA A CA 1
ATOM 690 C C . ALA A 1 86 ? -4.766 1.569 -6.838 1.00 92.69 86 ALA A C 1
ATOM 692 O O . ALA A 1 86 ? -4.190 0.626 -7.386 1.00 92.69 86 ALA A O 1
ATOM 693 N N . TYR A 1 87 ? -5.602 1.403 -5.811 1.00 92.75 87 TYR A N 1
ATOM 694 C CA . TYR A 1 87 ? -5.826 0.108 -5.167 1.00 92.75 87 TYR A CA 1
ATOM 695 C C . TYR A 1 87 ? -6.176 -0.996 -6.176 1.00 92.75 87 TYR A C 1
ATOM 697 O O . TYR A 1 87 ? -5.540 -2.050 -6.175 1.00 92.75 87 TYR A O 1
ATOM 705 N N . ARG A 1 88 ? -7.111 -0.735 -7.103 1.00 92.31 88 ARG A N 1
ATOM 706 C CA . ARG A 1 88 ? -7.498 -1.717 -8.127 1.00 92.31 88 ARG A CA 1
ATOM 707 C C . ARG A 1 88 ? -6.332 -2.094 -9.038 1.00 92.31 88 ARG A C 1
ATOM 709 O O . ARG A 1 88 ? -6.057 -3.276 -9.211 1.00 92.31 88 ARG A O 1
ATOM 716 N N . ASN A 1 89 ? -5.589 -1.101 -9.524 1.00 91.19 89 ASN A N 1
ATOM 717 C CA . ASN A 1 89 ? -4.422 -1.328 -10.379 1.00 91.19 89 ASN A CA 1
ATOM 718 C C . ASN A 1 89 ? -3.321 -2.114 -9.662 1.00 91.19 89 ASN A C 1
ATOM 720 O O . ASN A 1 89 ? -2.594 -2.858 -10.308 1.00 91.19 89 ASN A O 1
ATOM 724 N N . VAL A 1 90 ? -3.191 -1.962 -8.340 1.00 91.56 90 VAL A N 1
ATOM 725 C CA . VAL A 1 90 ? -2.265 -2.747 -7.515 1.00 91.56 90 VAL A CA 1
ATOM 726 C C . VAL A 1 90 ? -2.741 -4.187 -7.333 1.00 91.56 90 VAL A C 1
ATOM 728 O O . VAL A 1 90 ? -1.917 -5.099 -7.359 1.00 91.56 90 VAL A O 1
ATOM 731 N N . CYS A 1 91 ? -4.047 -4.408 -7.189 1.00 89.75 91 CYS A N 1
ATOM 732 C CA . CYS A 1 91 ? -4.629 -5.743 -7.044 1.00 89.75 91 CYS A CA 1
ATOM 733 C C . CYS A 1 91 ? -4.677 -6.562 -8.346 1.00 89.75 91 CYS A C 1
ATOM 735 O O . CYS A 1 91 ? -4.745 -7.786 -8.265 1.00 89.75 91 CYS A O 1
ATOM 737 N N . ASP A 1 92 ? -4.623 -5.923 -9.516 1.00 86.56 92 ASP A N 1
ATOM 738 C CA . ASP A 1 92 ? -4.690 -6.586 -10.830 1.00 86.56 92 ASP A CA 1
ATOM 739 C C . ASP A 1 92 ? -3.333 -7.149 -11.336 1.00 86.56 92 ASP A C 1
ATOM 741 O O . ASP A 1 92 ? -3.266 -7.728 -12.425 1.00 86.56 92 ASP A O 1
ATOM 745 N N . VAL A 1 93 ? -2.239 -6.965 -10.579 1.00 69.19 93 VAL A N 1
ATOM 746 C CA . VAL A 1 93 ? -0.835 -7.303 -10.946 1.00 69.19 93 VAL A CA 1
ATOM 747 C C . VAL A 1 93 ? -0.458 -8.768 -10.756 1.00 69.19 93 VAL A C 1
ATOM 749 O O . VAL A 1 93 ? 0.431 -9.220 -11.538 1.00 69.19 93 VAL A O 1
#

Secondary structure (DSSP, 8-state):
--SHHHHHHHHHHHHHTS-----HHHHHHHHT--S--HHHHHHHHHHHHHHHHHHHHTT--SHHHHHHHHHHHHHHT-----STTSHHHHHT-

pLDDT: mean 84.62, std 12.2, range [51.78, 97.0]

Radius of gyration: 20.51 Å; chains: 1; bounding box: 57×33×47 Å